Protein AF-A0AAU3G524-F1 (afdb_monomer)

Radius of gyration: 10.21 Å; Cα contacts (8 Å, |Δi|>4): 28; chains: 1; bounding box: 30×16×23 Å

Solvent-accessible surface area (backbone atoms only — not comparable to full-atom values): 2840 Å² total; per-residue (Å²): 136,90,82,87,85,86,81,92,67,58,80,96,45,34,84,73,46,50,60,55,50,21,52,52,28,48,79,71,77,43,84,28,75,38,81,92,75,73,41,74,48,122

Mean predicted aligned error: 2.85 Å

Secondary structure (DSSP, 8-state):
----------GGGHHHHHHHHHHHHHHTT--EEETTTTEEE-

Sequence (42 aa):
MSYDIYVPLRWNMADEAAPFLAWLAQAHGLVCYDPQMDRLRP

Structure (mmCIF, N/CA/C/O backbone):
data_AF-A0AAU3G524-F1
#
_entry.id   AF-A0AAU3G524-F1
#
loop_
_atom_site.group_PDB
_atom_site.id
_atom_site.type_symbol
_atom_site.label_atom_id
_atom_site.label_alt_id
_atom_site.label_comp_id
_atom_site.label_asym_id
_atom_site.label_entity_id
_atom_site.label_seq_id
_atom_site.pdbx_PDB_ins_code
_atom_site.Cartn_x
_atom_site.Cartn_y
_atom_site.Cartn_z
_atom_site.occupancy
_atom_site.B_iso_or_equiv
_atom_site.auth_seq_id
_atom_site.auth_comp_id
_atom_site.auth_asym_id
_atom_site.auth_atom_id
_atom_site.pdbx_PDB_model_num
ATOM 1 N N . MET A 1 1 ? -20.337 6.591 3.901 1.00 65.94 1 MET A N 1
ATOM 2 C CA . MET A 1 1 ? -19.842 6.725 2.518 1.00 65.94 1 MET A CA 1
ATOM 3 C C . MET A 1 1 ? -18.337 6.570 2.597 1.00 65.94 1 MET A C 1
ATOM 5 O O . MET A 1 1 ? -17.720 7.385 3.267 1.00 65.94 1 MET A O 1
ATOM 9 N N . SER A 1 2 ? -17.785 5.471 2.082 1.00 78.75 2 SER A N 1
ATOM 10 C CA . SER A 1 2 ? -16.331 5.262 2.074 1.00 78.75 2 SER A CA 1
ATOM 11 C C . SER A 1 2 ? -15.774 5.922 0.817 1.00 78.75 2 SER A C 1
ATOM 13 O O . SER A 1 2 ? -16.403 5.813 -0.235 1.00 78.75 2 SER A O 1
ATOM 15 N N . TYR A 1 3 ? -14.673 6.656 0.941 1.00 84.12 3 TYR A N 1
ATOM 16 C CA . TYR A 1 3 ? -13.993 7.289 -0.185 1.00 84.12 3 TYR A CA 1
ATOM 17 C C . TYR A 1 3 ? -12.635 6.626 -0.385 1.00 84.12 3 TYR A C 1
ATOM 19 O O . TYR A 1 3 ? -11.900 6.409 0.577 1.00 84.12 3 TYR A O 1
ATOM 27 N N . ASP A 1 4 ? -12.315 6.337 -1.640 1.00 90.88 4 ASP A N 1
ATOM 28 C CA . ASP A 1 4 ? -11.031 5.769 -2.023 1.00 90.88 4 ASP A CA 1
ATOM 29 C C . ASP A 1 4 ? -10.085 6.891 -2.463 1.00 90.88 4 ASP A C 1
ATOM 31 O O . ASP A 1 4 ? -10.485 7.839 -3.146 1.00 90.88 4 ASP A O 1
ATOM 35 N N . ILE A 1 5 ? -8.819 6.792 -2.055 1.00 92.50 5 ILE A N 1
ATOM 36 C CA . ILE A 1 5 ? -7.763 7.744 -2.409 1.00 92.50 5 ILE A CA 1
ATOM 37 C C . ILE A 1 5 ? -6.772 7.025 -3.317 1.00 92.50 5 ILE A C 1
ATOM 39 O O . ILE A 1 5 ? -6.163 6.034 -2.921 1.00 92.50 5 ILE A O 1
ATOM 43 N N . TYR A 1 6 ? -6.580 7.552 -4.524 1.00 93.94 6 TYR A N 1
ATOM 44 C CA . TYR A 1 6 ? -5.623 7.015 -5.487 1.00 93.94 6 TYR A CA 1
ATOM 45 C C . TYR A 1 6 ? -4.369 7.881 -5.531 1.00 93.94 6 TYR A C 1
ATOM 47 O O . TYR A 1 6 ? -4.447 9.090 -5.753 1.00 93.94 6 TYR A O 1
ATOM 55 N N . VAL A 1 7 ? -3.208 7.250 -5.363 1.00 93.81 7 VAL A N 1
ATOM 56 C CA . VAL A 1 7 ? -1.903 7.908 -5.470 1.00 93.81 7 VAL A CA 1
ATOM 57 C C . VAL A 1 7 ? -1.179 7.355 -6.698 1.00 93.81 7 VAL A C 1
ATOM 59 O O . VAL A 1 7 ? -0.740 6.205 -6.676 1.00 93.81 7 VAL A O 1
ATOM 62 N N . PRO A 1 8 ? -1.068 8.124 -7.794 1.00 94.44 8 PRO A N 1
ATOM 63 C CA . PRO A 1 8 ? -0.377 7.658 -8.985 1.00 94.44 8 PRO A CA 1
ATOM 64 C C . PRO A 1 8 ? 1.134 7.610 -8.743 1.00 94.44 8 PRO A C 1
ATOM 66 O O . PRO A 1 8 ? 1.739 8.585 -8.296 1.00 94.44 8 PRO A O 1
ATOM 69 N N . LEU A 1 9 ? 1.750 6.488 -9.105 1.00 94.06 9 LEU A N 1
ATOM 70 C CA . LEU A 1 9 ? 3.196 6.295 -9.063 1.00 94.06 9 LEU A CA 1
ATOM 71 C C . LEU A 1 9 ? 3.753 6.094 -10.470 1.00 94.06 9 LEU A C 1
ATOM 73 O O . LEU A 1 9 ? 3.102 5.541 -11.358 1.00 94.06 9 LEU A O 1
ATOM 77 N N . ARG A 1 10 ? 5.002 6.522 -10.671 1.00 94.88 10 ARG A N 1
ATOM 78 C CA . ARG A 1 10 ? 5.783 6.093 -11.835 1.00 94.88 10 ARG A CA 1
ATOM 79 C C . ARG A 1 10 ? 6.082 4.605 -11.672 1.00 94.88 10 ARG A C 1
ATOM 81 O O . ARG A 1 10 ? 6.566 4.209 -10.618 1.00 94.88 10 ARG A O 1
ATOM 88 N N . TRP A 1 11 ? 5.856 3.811 -12.719 1.00 90.69 11 TRP A N 1
ATOM 89 C CA . TRP A 1 11 ? 6.061 2.357 -12.679 1.00 90.69 11 TRP A CA 1
ATOM 90 C C . TRP A 1 11 ? 7.445 1.957 -12.149 1.00 90.69 11 TRP A C 1
ATOM 92 O O . TRP A 1 11 ? 7.557 1.095 -11.290 1.00 90.69 11 TRP A O 1
ATOM 102 N N . ASN A 1 12 ? 8.500 2.642 -12.595 1.00 94.94 12 ASN A N 1
ATOM 103 C CA . ASN A 1 12 ? 9.875 2.359 -12.177 1.00 94.94 12 ASN A CA 1
ATOM 104 C C . ASN A 1 12 ? 10.209 2.771 -10.732 1.00 94.94 12 ASN A C 1
ATOM 106 O O . ASN A 1 12 ? 11.274 2.414 -10.250 1.00 94.94 12 ASN A O 1
ATOM 110 N N . MET A 1 13 ? 9.342 3.542 -10.076 1.00 95.94 13 MET A N 1
ATOM 111 C CA . MET A 1 13 ? 9.495 3.978 -8.683 1.00 95.94 13 MET A CA 1
ATOM 112 C C . MET A 1 13 ? 8.508 3.276 -7.754 1.00 95.94 13 MET A C 1
ATOM 114 O O . MET A 1 13 ? 8.513 3.527 -6.553 1.00 95.94 13 MET A O 1
ATOM 118 N N . ALA A 1 14 ? 7.613 2.448 -8.294 1.00 93.88 14 ALA A N 1
ATOM 119 C CA . ALA A 1 14 ? 6.489 1.933 -7.535 1.00 93.88 14 ALA A CA 1
ATOM 120 C C . ALA A 1 14 ? 6.955 1.007 -6.398 1.00 93.88 14 ALA A C 1
ATOM 122 O O . ALA A 1 14 ? 6.510 1.172 -5.265 1.00 93.88 14 ALA A O 1
ATOM 123 N N . ASP A 1 15 ? 7.974 0.181 -6.647 1.00 93.12 15 ASP A N 1
ATOM 124 C CA . ASP A 1 15 ? 8.570 -0.693 -5.631 1.00 93.12 15 ASP A CA 1
ATOM 125 C C . ASP A 1 15 ? 9.214 0.093 -4.469 1.00 93.12 15 ASP A C 1
ATOM 127 O O . ASP A 1 15 ? 9.172 -0.357 -3.322 1.00 93.12 15 ASP A O 1
ATOM 131 N N . GLU A 1 16 ? 9.767 1.282 -4.746 1.00 94.62 16 GLU A N 1
ATOM 132 C CA . GLU A 1 16 ? 10.404 2.163 -3.754 1.00 94.62 16 GLU A CA 1
ATOM 133 C C . GLU A 1 16 ? 9.388 3.045 -3.010 1.00 94.62 16 GLU A C 1
ATOM 135 O O . GLU A 1 16 ? 9.509 3.258 -1.804 1.00 94.62 16 GLU A O 1
ATOM 140 N N . ALA A 1 17 ? 8.357 3.537 -3.702 1.00 95.31 17 ALA A N 1
ATOM 141 C CA . ALA A 1 17 ? 7.384 4.478 -3.148 1.00 95.31 17 ALA A CA 1
ATOM 142 C C . ALA A 1 17 ? 6.185 3.800 -2.457 1.00 95.31 17 ALA A C 1
ATOM 144 O O . ALA A 1 17 ? 5.676 4.323 -1.463 1.00 95.31 17 ALA A O 1
ATOM 145 N N . ALA A 1 18 ? 5.742 2.627 -2.926 1.00 94.69 18 ALA A N 1
ATOM 146 C CA . ALA A 1 18 ? 4.630 1.884 -2.325 1.00 94.69 18 ALA A CA 1
ATOM 147 C C . ALA A 1 18 ? 4.817 1.546 -0.825 1.00 94.69 18 ALA A C 1
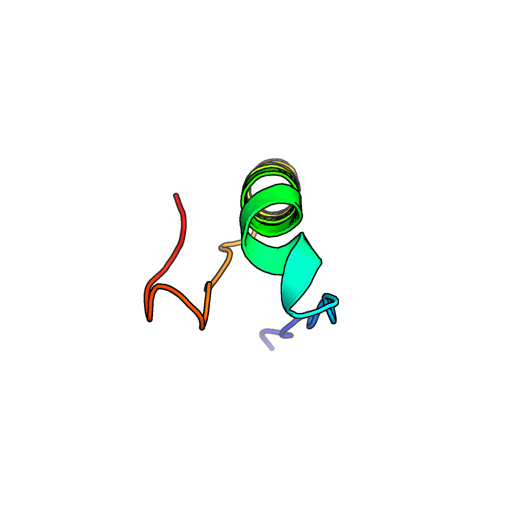ATOM 149 O O . ALA A 1 18 ? 3.840 1.663 -0.083 1.00 94.69 18 ALA A O 1
ATOM 150 N N . PRO A 1 19 ? 6.021 1.185 -0.316 1.00 95.12 19 PRO A N 1
ATOM 151 C CA . PRO A 1 19 ? 6.228 0.978 1.120 1.00 95.12 19 PRO A CA 1
ATOM 152 C C . PRO A 1 19 ? 5.948 2.238 1.942 1.00 95.12 19 PRO A C 1
ATOM 154 O O . PRO A 1 19 ? 5.282 2.166 2.972 1.00 95.12 19 PRO A O 1
ATOM 157 N N . PHE A 1 20 ? 6.418 3.394 1.467 1.00 95.25 20 PHE A N 1
ATOM 158 C CA . PHE A 1 20 ? 6.188 4.671 2.134 1.00 95.25 20 PHE A CA 1
ATOM 159 C C . PHE A 1 20 ? 4.699 5.036 2.152 1.00 95.25 20 PHE A C 1
ATOM 161 O O . PHE A 1 20 ? 4.183 5.460 3.185 1.00 95.25 20 PHE A O 1
ATOM 168 N N . LEU A 1 21 ? 3.989 4.831 1.038 1.00 95.38 21 LEU A N 1
ATOM 169 C CA . LEU A 1 21 ? 2.552 5.099 0.971 1.00 95.38 21 LEU A CA 1
ATOM 170 C C . LEU A 1 21 ? 1.733 4.181 1.879 1.00 95.38 21 LEU A C 1
ATOM 172 O O . LEU A 1 21 ? 0.780 4.653 2.493 1.00 95.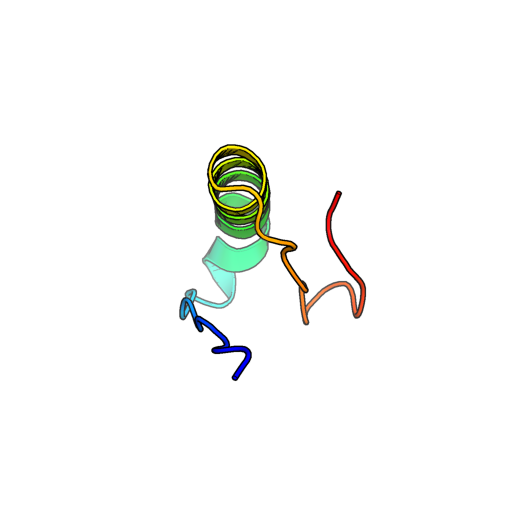38 21 LEU A O 1
ATOM 176 N N . ALA A 1 22 ? 2.099 2.903 1.996 1.00 95.69 22 ALA A N 1
ATOM 177 C CA . ALA A 1 22 ? 1.426 1.990 2.916 1.00 95.69 22 ALA A CA 1
ATOM 178 C C . ALA A 1 22 ? 1.626 2.405 4.377 1.00 95.69 22 ALA A C 1
ATOM 180 O O . ALA A 1 22 ? 0.650 2.500 5.121 1.00 95.69 22 ALA A O 1
ATOM 181 N N . TRP A 1 23 ? 2.858 2.759 4.755 1.00 96.19 23 TRP A N 1
ATOM 182 C CA . TRP A 1 23 ? 3.146 3.320 6.074 1.00 96.19 23 TRP A CA 1
ATOM 183 C C . TRP A 1 23 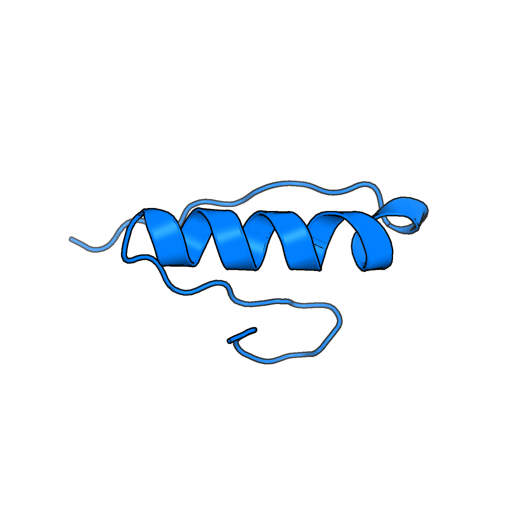? 2.337 4.600 6.343 1.00 96.19 23 TRP A C 1
ATOM 185 O O . TRP A 1 23 ? 1.732 4.740 7.406 1.00 96.19 23 TRP A O 1
ATOM 195 N N . LEU A 1 24 ? 2.270 5.514 5.370 1.00 95.62 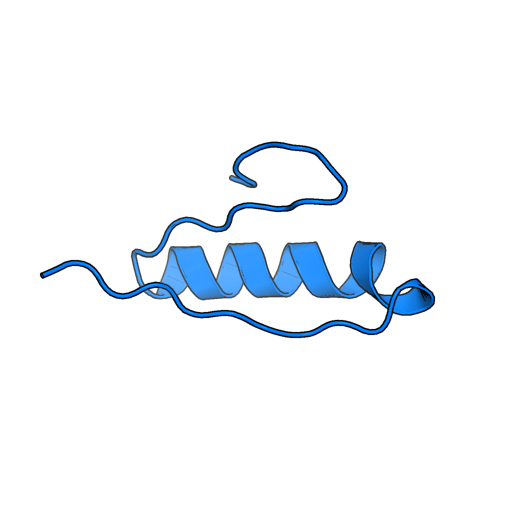24 LEU A N 1
ATOM 196 C CA . LEU A 1 24 ? 1.505 6.755 5.492 1.00 95.62 24 LEU A CA 1
ATOM 197 C C . LEU A 1 24 ? 0.001 6.480 5.637 1.00 95.62 24 LEU A C 1
ATOM 199 O O . LEU A 1 24 ? -0.649 7.061 6.502 1.00 95.62 24 LEU A O 1
ATOM 203 N N . ALA A 1 25 ? -0.553 5.577 4.824 1.00 94.94 25 ALA A N 1
ATOM 204 C CA . ALA A 1 25 ? -1.950 5.166 4.921 1.00 94.94 25 ALA A CA 1
ATOM 205 C C . ALA A 1 25 ? -2.260 4.621 6.322 1.00 94.94 25 ALA A C 1
ATOM 207 O O . ALA A 1 25 ? -3.202 5.086 6.966 1.00 94.94 25 ALA A O 1
ATOM 208 N N . GLN A 1 26 ? -1.418 3.721 6.836 1.00 95.00 26 GLN A N 1
ATOM 209 C CA . GLN A 1 26 ? -1.566 3.152 8.173 1.00 95.00 26 GLN A CA 1
ATOM 210 C C . GLN A 1 26 ? -1.492 4.222 9.273 1.00 95.00 26 GLN A C 1
ATOM 212 O O . GLN A 1 26 ? -2.311 4.208 10.192 1.00 95.00 26 GLN A O 1
ATOM 217 N N . ALA A 1 27 ? -0.584 5.197 9.153 1.00 96.06 27 ALA A N 1
ATOM 218 C CA . ALA A 1 27 ? -0.481 6.325 10.083 1.00 96.06 27 ALA A CA 1
ATOM 219 C C . ALA A 1 27 ? -1.755 7.195 10.132 1.00 96.06 27 ALA A C 1
ATOM 221 O O . ALA A 1 27 ? -2.003 7.876 11.128 1.00 96.06 27 ALA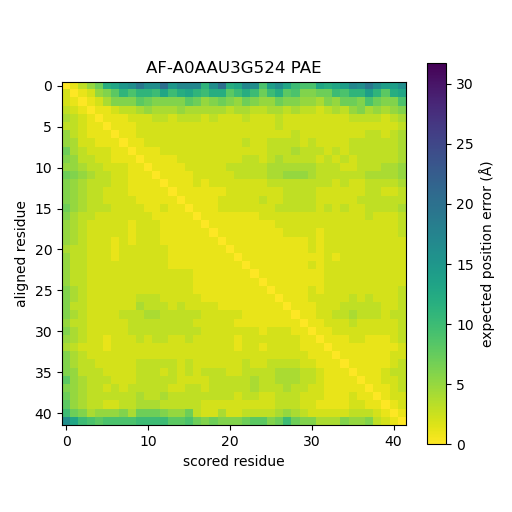 A O 1
ATOM 222 N N . HIS A 1 28 ? -2.587 7.140 9.089 1.00 94.38 28 HIS A N 1
ATOM 223 C CA . HIS A 1 28 ? -3.880 7.820 9.004 1.00 94.38 28 HIS A CA 1
ATOM 224 C C . HIS A 1 28 ? -5.086 6.884 9.198 1.00 94.38 28 HIS A C 1
ATOM 226 O O . HIS A 1 28 ? -6.223 7.297 8.967 1.00 94.38 28 HIS A O 1
ATOM 232 N N . GLY A 1 29 ? -4.866 5.639 9.635 1.00 93.75 29 GLY A N 1
ATOM 233 C CA . GLY A 1 29 ? -5.935 4.660 9.853 1.00 93.75 29 GLY A CA 1
ATOM 234 C C . GLY A 1 29 ? -6.586 4.154 8.562 1.00 93.75 29 GLY A C 1
ATOM 235 O O . GLY A 1 29 ? -7.716 3.671 8.590 1.00 93.75 29 GLY A O 1
ATOM 236 N N . LEU A 1 30 ? -5.889 4.284 7.433 1.00 93.38 30 LEU A N 1
ATOM 237 C CA . LEU A 1 30 ? -6.298 3.775 6.130 1.00 93.38 30 LEU A CA 1
ATOM 238 C C . LEU A 1 30 ? -5.602 2.441 5.834 1.00 93.38 30 LEU A C 1
ATOM 240 O O . LEU A 1 30 ? -4.566 2.110 6.410 1.00 93.38 30 LEU A O 1
ATOM 244 N N . VAL A 1 31 ? -6.163 1.692 4.887 1.00 93.12 31 VAL A N 1
ATOM 245 C CA . VAL A 1 31 ? -5.566 0.460 4.358 1.00 93.12 31 VAL A CA 1
ATOM 246 C C . VAL A 1 31 ? -5.061 0.731 2.944 1.00 93.12 31 VAL A C 1
ATOM 248 O O . VAL A 1 31 ? -5.765 1.341 2.141 1.00 93.12 31 VAL A O 1
ATOM 251 N N . CYS A 1 32 ? -3.848 0.277 2.630 1.00 95.31 32 CYS A N 1
ATOM 252 C CA . CYS A 1 32 ? -3.251 0.443 1.309 1.00 95.31 32 CYS A CA 1
ATOM 253 C C . CYS A 1 32 ? -3.4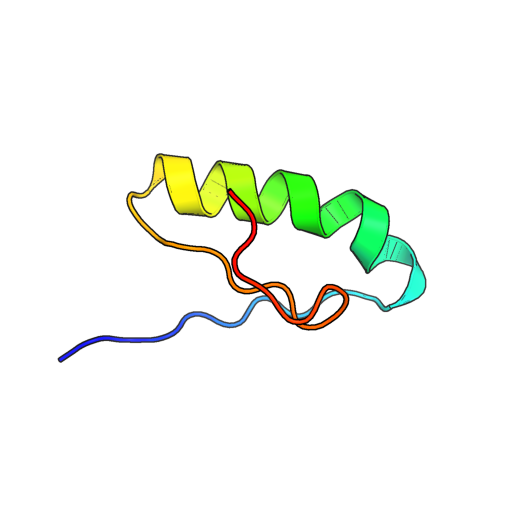03 -0.842 0.484 1.00 95.31 32 CYS A C 1
ATOM 255 O O . CYS A 1 32 ? -2.886 -1.891 0.867 1.00 95.31 32 CYS A O 1
ATOM 257 N N . TYR A 1 33 ? -4.103 -0.774 -0.650 1.00 95.00 33 TYR A N 1
ATOM 258 C CA . TYR A 1 33 ? -4.087 -1.833 -1.663 1.00 95.00 33 TYR A CA 1
ATOM 259 C C . TYR A 1 33 ? -2.982 -1.551 -2.682 1.00 95.00 33 TYR A C 1
ATOM 261 O O . TYR A 1 33 ? -2.928 -0.461 -3.252 1.00 95.00 33 TYR A O 1
ATOM 269 N N . ASP A 1 34 ? -2.114 -2.535 -2.905 1.00 93.38 34 ASP A N 1
ATOM 270 C CA . ASP A 1 34 ? -1.000 -2.452 -3.844 1.00 93.38 34 ASP A CA 1
ATOM 271 C C . ASP A 1 34 ? -1.308 -3.317 -5.081 1.00 93.38 34 ASP A C 1
ATOM 273 O O . ASP A 1 34 ? -1.260 -4.551 -4.994 1.00 93.38 34 ASP A O 1
ATOM 277 N N . PRO A 1 35 ? -1.616 -2.704 -6.240 1.00 91.00 35 PRO A N 1
ATOM 278 C CA . PRO A 1 35 ? -1.972 -3.444 -7.446 1.00 91.00 35 PRO A CA 1
ATOM 279 C C . PRO A 1 35 ? -0.793 -4.211 -8.058 1.00 91.00 35 PRO A C 1
ATOM 281 O O . PRO A 1 35 ? -1.023 -5.126 -8.841 1.00 91.00 35 PRO A O 1
ATOM 284 N N . GLN A 1 36 ? 0.462 -3.882 -7.725 1.00 88.69 36 GLN A N 1
ATOM 285 C CA . GLN A 1 36 ? 1.613 -4.655 -8.206 1.00 88.69 36 GLN A CA 1
ATOM 286 C C . GLN A 1 36 ? 1.730 -5.996 -7.477 1.00 88.69 36 GLN A C 1
ATOM 288 O O . GLN A 1 36 ? 2.200 -6.978 -8.049 1.00 88.69 36 GLN A O 1
ATOM 293 N N . MET A 1 37 ? 1.311 -6.032 -6.210 1.00 91.31 37 MET A N 1
ATOM 294 C CA . MET A 1 37 ? 1.319 -7.240 -5.385 1.00 91.31 37 MET A CA 1
ATOM 295 C C . MET A 1 37 ? -0.022 -7.983 -5.396 1.00 91.31 37 MET A C 1
ATOM 297 O O .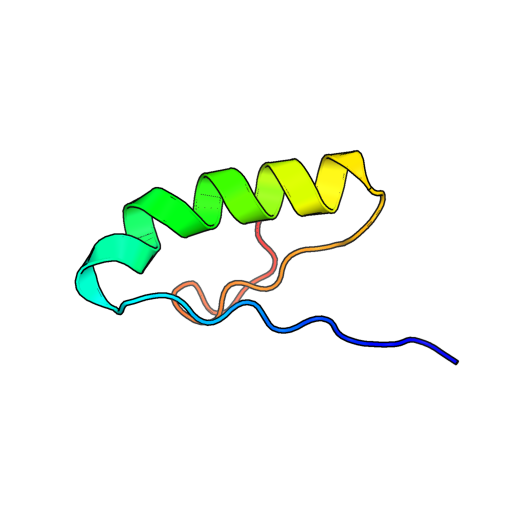 MET A 1 37 ? -0.114 -9.053 -4.795 1.00 91.31 37 MET A O 1
ATOM 301 N N . ASP A 1 38 ? -1.044 -7.381 -6.007 1.00 94.50 38 ASP A N 1
ATOM 302 C CA . ASP A 1 38 ? -2.441 -7.819 -5.995 1.00 94.50 38 ASP A CA 1
ATOM 303 C C . ASP A 1 38 ? -2.952 -8.161 -4.581 1.00 94.50 38 ASP A C 1
ATOM 305 O O . ASP A 1 38 ? -3.580 -9.191 -4.330 1.00 94.50 38 ASP A O 1
ATOM 309 N N . ARG A 1 39 ? -2.610 -7.314 -3.600 1.00 94.31 39 ARG A N 1
ATOM 310 C CA . ARG A 1 39 ? -2.991 -7.518 -2.194 1.00 94.31 39 ARG A CA 1
ATOM 311 C C . ARG A 1 39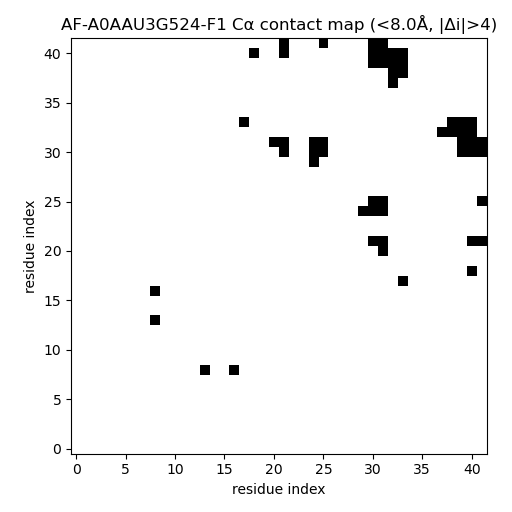 ? -2.941 -6.232 -1.380 1.00 94.31 39 ARG A C 1
ATOM 313 O O . ARG A 1 39 ? -2.331 -5.240 -1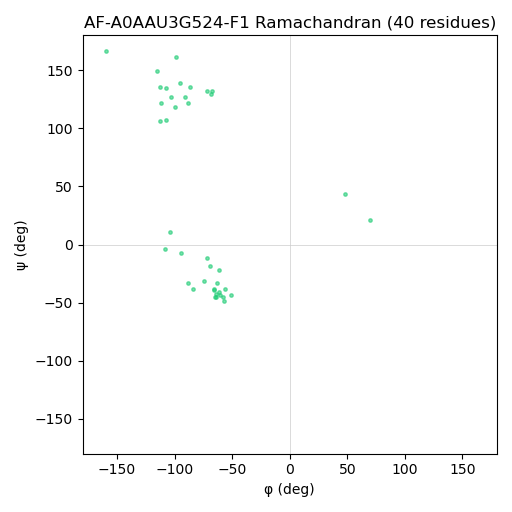.772 1.00 94.31 39 ARG A O 1
ATOM 320 N N . LEU A 1 40 ? -3.537 -6.281 -0.192 1.00 93.69 40 LEU A N 1
ATOM 321 C CA . LEU A 1 40 ? -3.354 -5.244 0.821 1.00 93.69 40 LEU A CA 1
ATOM 322 C C . LEU A 1 40 ? -1.918 -5.297 1.351 1.00 93.69 40 LEU A C 1
ATOM 324 O O . LEU A 1 40 ? -1.422 -6.366 1.721 1.00 93.69 40 LEU A O 1
ATOM 328 N N . ARG A 1 41 ? -1.252 -4.144 1.367 1.00 89.38 41 ARG A N 1
ATOM 329 C CA . ARG A 1 41 ? 0.078 -3.984 1.944 1.00 89.38 41 ARG A CA 1
ATOM 330 C C . ARG A 1 41 ? -0.090 -3.632 3.434 1.00 89.38 41 ARG A C 1
ATOM 332 O O . ARG A 1 41 ? -0.805 -2.670 3.722 1.00 89.38 41 ARG A O 1
ATOM 339 N N . PRO A 1 42 ? 0.470 -4.440 4.355 1.00 77.94 42 PRO A N 1
ATOM 340 C CA . PRO A 1 42 ? 0.353 -4.212 5.795 1.00 77.94 42 PRO A CA 1
ATOM 341 C C . PRO A 1 42 ? 1.119 -2.975 6.269 1.00 77.94 42 PRO A C 1
ATOM 343 O O . PRO A 1 42 ? 2.049 -2.539 5.550 1.00 77.94 42 PRO A O 1
#

pLDDT: mean 92.26, std 5.72, range [65.94, 96.19]

Foldseek 3Di:
DDDDDDDDDDPVCCVVCVVVVQVVCVVVVHWDQDVVVRGIDD